Protein AF-A0A0U4NA42-F1 (afdb_monomer)

Radius of gyration: 15.76 Å; Cα contacts (8 Å, |Δi|>4): 71; chains: 1; bounding box: 56×22×30 Å

pLDDT: mean 81.32, std 11.61, range [43.72, 95.12]

Sequence (98 aa):
MTEITTMSMFINMQERQKLSRRIQNVVESLLAALNIDPCGRQLIMACGTGEERTNREALIAWMRKSICCEQRLDSFSTEQIAHELRHHLERCIGSWCD

Mean predicted aligned error: 7.65 Å

Secondary structure (DSSP, 8-state):
--HHHHHHHHHHHHHHHHHHHHHHHHHHHHHHHTT--TT--TTHHHHS-S--SSHHHHHHHHHHHH--SHHHHHHS-HHHHHHHHHHHHHHHH-----

Structure (mmCIF, N/CA/C/O backbone):
data_AF-A0A0U4NA42-F1
#
_entry.id   AF-A0A0U4NA42-F1
#
loop_
_atom_site.group_PDB
_atom_site.id
_atom_site.type_symbol
_atom_site.label_atom_id
_atom_site.label_alt_id
_atom_site.label_comp_id
_atom_site.label_asym_id
_atom_site.label_entity_id
_atom_site.label_seq_id
_atom_site.pdbx_PDB_ins_code
_atom_site.Cartn_x
_atom_site.Cartn_y
_atom_site.Cartn_z
_atom_site.occupancy
_atom_site.B_iso_or_equiv
_atom_site.auth_seq_id
_atom_site.auth_comp_id
_atom_site.auth_asym_id
_atom_site.auth_atom_id
_atom_site.pdbx_PDB_model_num
ATOM 1 N N . MET A 1 1 ? 36.354 1.909 -16.922 1.00 52.19 1 MET A N 1
ATOM 2 C CA . MET A 1 1 ? 35.507 0.862 -16.294 1.00 52.19 1 MET A CA 1
ATOM 3 C C . MET A 1 1 ? 34.708 1.367 -15.083 1.00 52.19 1 MET A C 1
ATOM 5 O O . MET A 1 1 ? 33.889 0.627 -14.567 1.00 52.19 1 MET A O 1
ATOM 9 N N . THR A 1 2 ? 34.899 2.617 -14.645 1.00 58.56 2 THR A N 1
ATOM 10 C CA . THR A 1 2 ? 34.124 3.286 -13.583 1.00 58.56 2 THR A CA 1
ATOM 11 C C . THR A 1 2 ? 32.823 3.912 -14.097 1.00 58.56 2 THR A C 1
ATOM 13 O O . THR A 1 2 ? 31.812 3.838 -13.415 1.00 58.56 2 THR A O 1
ATOM 16 N N . GLU A 1 3 ? 32.804 4.448 -15.322 1.00 59.09 3 GLU A N 1
ATOM 17 C CA . GLU A 1 3 ? 31.630 5.139 -15.892 1.00 59.09 3 GLU A CA 1
ATOM 18 C C . GLU A 1 3 ? 30.398 4.230 -16.065 1.00 59.09 3 GLU A C 1
ATOM 20 O O . GLU A 1 3 ? 29.281 4.643 -15.762 1.00 59.09 3 GLU A O 1
ATOM 25 N N . ILE A 1 4 ? 30.593 2.965 -16.458 1.00 61.78 4 ILE A N 1
ATOM 26 C CA . ILE A 1 4 ? 29.504 1.980 -16.624 1.00 61.78 4 ILE A CA 1
ATOM 27 C C . ILE A 1 4 ? 28.859 1.642 -15.265 1.00 61.78 4 ILE A C 1
ATOM 29 O O . ILE A 1 4 ? 27.636 1.511 -15.151 1.00 61.78 4 ILE A O 1
ATOM 33 N N . THR A 1 5 ? 29.663 1.555 -14.204 1.00 64.19 5 THR A N 1
ATOM 34 C CA . THR A 1 5 ? 29.189 1.281 -12.840 1.00 64.19 5 THR A CA 1
ATOM 35 C C . THR A 1 5 ? 28.421 2.473 -12.269 1.00 64.19 5 THR A C 1
ATOM 37 O O . THR A 1 5 ? 27.365 2.302 -11.667 1.00 64.19 5 THR A O 1
ATOM 40 N N . THR A 1 6 ? 28.890 3.699 -12.510 1.00 66.50 6 THR A N 1
ATOM 41 C CA . THR A 1 6 ? 28.197 4.903 -12.033 1.00 66.50 6 THR A CA 1
ATOM 42 C C . THR A 1 6 ? 26.864 5.115 -12.756 1.00 66.50 6 THR A C 1
ATOM 44 O O . THR A 1 6 ? 25.864 5.433 -12.111 1.00 66.50 6 THR A O 1
ATOM 47 N N . MET A 1 7 ? 26.804 4.879 -14.074 1.00 66.19 7 MET A N 1
ATOM 48 C CA . MET A 1 7 ? 25.547 4.977 -14.830 1.00 66.19 7 MET A CA 1
ATOM 49 C C . MET A 1 7 ? 24.530 3.912 -14.409 1.00 66.19 7 MET A C 1
ATOM 51 O O . MET A 1 7 ? 23.355 4.230 -14.231 1.00 66.19 7 MET A O 1
ATOM 55 N N . SER A 1 8 ? 24.965 2.669 -14.182 1.00 70.00 8 SER A N 1
ATOM 56 C CA . SER A 1 8 ? 24.070 1.604 -13.705 1.00 70.00 8 SER A CA 1
ATOM 57 C C . SER A 1 8 ? 23.536 1.869 -12.292 1.00 70.00 8 SER A C 1
ATOM 59 O O . SER A 1 8 ? 22.354 1.631 -12.042 1.00 70.00 8 SER A O 1
ATOM 61 N N . MET A 1 9 ? 24.338 2.444 -11.387 1.00 71.06 9 MET A N 1
ATOM 62 C CA . MET A 1 9 ? 23.855 2.891 -10.071 1.00 71.06 9 MET A CA 1
ATOM 63 C C . MET A 1 9 ? 22.816 4.013 -10.179 1.00 71.06 9 MET A C 1
ATOM 65 O O . MET A 1 9 ? 21.795 3.974 -9.490 1.00 71.06 9 MET A O 1
ATOM 69 N N . PHE A 1 10 ? 23.047 4.995 -11.054 1.00 70.25 10 PHE A N 1
ATOM 70 C CA . PHE A 1 10 ? 22.137 6.127 -11.234 1.00 70.25 10 PHE A CA 1
ATOM 71 C C . PHE A 1 10 ? 20.782 5.697 -11.813 1.00 70.25 10 PHE A C 1
ATOM 73 O O . PHE A 1 10 ? 19.737 6.115 -11.311 1.00 70.25 10 PHE A O 1
ATOM 80 N N . ILE A 1 11 ? 20.788 4.807 -12.810 1.00 73.25 11 ILE A N 1
ATOM 81 C CA . ILE A 1 11 ? 19.567 4.229 -13.392 1.00 73.25 11 ILE A CA 1
ATOM 82 C C . ILE A 1 11 ? 18.779 3.465 -12.320 1.00 73.25 11 ILE A C 1
ATOM 84 O O . ILE A 1 11 ? 17.594 3.725 -12.124 1.00 73.25 11 ILE A O 1
ATOM 88 N N . ASN A 1 12 ? 19.450 2.610 -11.543 1.00 75.19 12 ASN A N 1
ATOM 89 C CA . ASN A 1 12 ? 18.810 1.821 -10.486 1.00 75.19 12 ASN A CA 1
ATOM 90 C C . ASN A 1 12 ? 18.207 2.721 -9.386 1.00 75.19 12 ASN A C 1
ATOM 92 O O . ASN A 1 12 ? 17.121 2.462 -8.867 1.00 75.19 12 ASN A O 1
ATOM 96 N N . MET A 1 13 ? 18.873 3.832 -9.057 1.00 76.75 13 MET A N 1
ATOM 97 C CA . MET A 1 13 ? 18.346 4.821 -8.115 1.00 76.75 13 MET A CA 1
ATOM 98 C C . MET A 1 13 ? 17.094 5.527 -8.655 1.00 76.75 13 MET A C 1
ATOM 100 O O . MET A 1 13 ? 16.126 5.700 -7.910 1.00 76.75 13 MET A O 1
ATOM 104 N N . GLN A 1 14 ? 17.080 5.907 -9.936 1.00 78.75 14 GLN A N 1
ATOM 105 C CA . GLN A 1 14 ? 15.907 6.522 -10.562 1.00 78.75 14 GLN A CA 1
ATOM 106 C C . GLN A 1 14 ? 14.710 5.566 -10.620 1.00 78.75 14 GLN A C 1
ATOM 108 O O . GLN A 1 14 ? 13.593 5.977 -10.301 1.00 78.75 14 GLN A O 1
ATOM 113 N N . GLU A 1 15 ? 14.927 4.301 -10.976 1.00 77.44 15 GLU A N 1
ATOM 114 C CA . GLU A 1 15 ? 13.869 3.282 -11.002 1.00 77.44 15 GLU A CA 1
ATOM 115 C C . GLU A 1 15 ? 13.271 3.058 -9.608 1.00 77.44 15 GLU A C 1
ATOM 117 O O . GLU A 1 15 ? 12.052 3.086 -9.437 1.00 77.44 15 GLU A O 1
ATOM 122 N N . ARG A 1 16 ? 14.110 2.975 -8.568 1.00 78.94 16 ARG A N 1
ATOM 123 C CA . ARG A 1 16 ? 13.639 2.878 -7.175 1.00 78.94 16 ARG A CA 1
ATOM 124 C C . ARG A 1 16 ? 12.794 4.078 -6.752 1.00 78.94 16 ARG A C 1
ATOM 126 O O . ARG A 1 16 ? 11.794 3.909 -6.053 1.00 78.94 16 ARG A O 1
ATOM 133 N N . GLN A 1 17 ? 13.171 5.289 -7.164 1.00 82.75 17 GLN A N 1
ATOM 134 C CA . GLN A 1 17 ? 12.393 6.491 -6.858 1.00 82.75 17 GLN A CA 1
ATOM 135 C C . GLN A 1 17 ? 11.036 6.497 -7.568 1.00 82.75 17 GLN A C 1
ATOM 137 O O . GLN A 1 17 ? 10.027 6.820 -6.935 1.00 82.75 17 GLN A O 1
ATOM 142 N N . LYS A 1 18 ? 10.990 6.127 -8.853 1.00 83.50 18 LYS A N 1
ATOM 143 C CA . LYS A 1 18 ? 9.736 6.020 -9.616 1.00 83.50 18 LYS A CA 1
ATOM 144 C C . LYS A 1 18 ? 8.796 4.996 -8.991 1.00 83.50 18 LYS A C 1
ATOM 146 O O . LYS A 1 18 ? 7.648 5.334 -8.695 1.00 83.50 18 LYS A O 1
ATOM 151 N N . LEU A 1 19 ? 9.312 3.806 -8.689 1.00 83.25 19 LEU A N 1
ATOM 152 C CA . LEU A 1 19 ? 8.555 2.755 -8.020 1.00 83.25 19 LEU A CA 1
ATOM 153 C C . LEU A 1 19 ? 8.020 3.228 -6.664 1.00 83.25 19 LEU A C 1
ATOM 155 O O . LEU A 1 19 ? 6.841 3.050 -6.373 1.00 83.25 19 LEU A O 1
ATOM 159 N N . SER A 1 20 ? 8.845 3.894 -5.850 1.00 86.06 20 SER A N 1
ATOM 160 C CA . SER A 1 20 ? 8.401 4.384 -4.541 1.00 86.06 20 SER A CA 1
ATOM 161 C C . SER A 1 20 ? 7.274 5.413 -4.648 1.00 86.06 20 SER A C 1
ATOM 163 O O . SER A 1 20 ? 6.345 5.365 -3.845 1.00 86.06 20 SER A O 1
ATOM 165 N N . ARG A 1 21 ? 7.324 6.326 -5.629 1.00 87.94 21 ARG A N 1
ATOM 166 C CA . ARG A 1 21 ? 6.240 7.297 -5.866 1.00 87.94 21 ARG A CA 1
ATOM 167 C C . ARG A 1 21 ? 4.957 6.607 -6.319 1.00 87.94 21 ARG A C 1
ATOM 169 O O . ARG A 1 21 ? 3.879 6.940 -5.843 1.00 87.94 21 ARG A O 1
ATOM 176 N N . ARG A 1 22 ? 5.067 5.623 -7.212 1.00 86.44 22 ARG A N 1
ATOM 177 C CA . ARG A 1 22 ? 3.910 4.856 -7.691 1.00 86.44 22 ARG A CA 1
ATOM 178 C C . ARG A 1 22 ? 3.256 4.057 -6.568 1.00 86.44 22 ARG A C 1
ATOM 180 O O . ARG A 1 22 ? 2.042 4.122 -6.426 1.00 86.44 22 ARG A O 1
ATOM 187 N N . ILE A 1 23 ? 4.050 3.393 -5.725 1.00 89.88 23 ILE A N 1
ATOM 188 C CA . ILE A 1 23 ? 3.544 2.700 -4.533 1.00 89.88 23 ILE A CA 1
ATOM 189 C C . ILE A 1 23 ? 2.787 3.673 -3.628 1.00 89.88 23 ILE A C 1
ATOM 191 O O . ILE A 1 23 ? 1.683 3.353 -3.205 1.00 89.88 23 ILE A O 1
ATOM 195 N N . GLN A 1 24 ? 3.334 4.866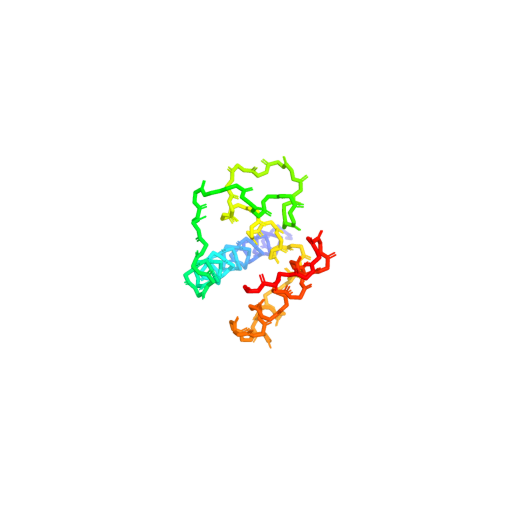 -3.369 1.00 91.44 24 GLN A N 1
ATOM 196 C CA . GLN A 1 24 ? 2.640 5.880 -2.570 1.00 91.44 24 GLN A CA 1
ATOM 197 C C . GLN A 1 24 ? 1.285 6.255 -3.182 1.00 91.44 24 GLN A C 1
ATOM 199 O O . GLN A 1 24 ? 0.283 6.206 -2.481 1.00 91.44 24 GLN A O 1
ATOM 204 N N . ASN A 1 25 ? 1.224 6.543 -4.484 1.00 90.75 25 ASN A N 1
ATOM 205 C CA . ASN A 1 25 ? -0.031 6.908 -5.153 1.00 90.75 25 ASN A CA 1
ATOM 206 C C . ASN A 1 25 ? -1.090 5.797 -5.081 1.00 90.75 25 ASN A C 1
ATOM 208 O O . ASN A 1 25 ? -2.273 6.073 -4.871 1.00 90.75 25 ASN A O 1
ATOM 212 N N . VAL A 1 26 ? -0.671 4.539 -5.244 1.00 89.56 26 VAL A N 1
ATOM 213 C CA . VAL A 1 26 ? -1.573 3.392 -5.106 1.00 89.56 26 VAL A CA 1
ATOM 214 C C . VAL A 1 26 ? -2.051 3.264 -3.662 1.00 89.56 26 VAL A C 1
ATOM 216 O O . VAL A 1 26 ? -3.246 3.105 -3.445 1.00 89.56 26 VAL A O 1
ATOM 219 N N . VAL A 1 27 ? -1.163 3.404 -2.675 1.00 92.81 27 VAL A N 1
ATOM 220 C CA . VAL A 1 27 ? -1.541 3.368 -1.254 1.00 92.81 27 VAL A CA 1
ATOM 221 C C . VAL A 1 27 ? -2.550 4.465 -0.914 1.00 92.81 27 VAL A C 1
ATOM 223 O O . VAL A 1 27 ? -3.548 4.165 -0.268 1.00 92.81 27 VAL A O 1
ATOM 226 N N . GLU A 1 28 ? -2.365 5.697 -1.396 1.00 92.88 28 GLU A N 1
ATOM 227 C CA . GLU A 1 28 ? -3.357 6.764 -1.193 1.00 92.88 28 GLU A CA 1
ATOM 228 C C . GLU A 1 28 ? -4.710 6.412 -1.809 1.00 92.88 28 GLU A C 1
ATOM 230 O O . GLU A 1 28 ? -5.751 6.618 -1.188 1.00 92.88 28 GLU A O 1
ATOM 235 N N . SER A 1 29 ? -4.692 5.836 -3.012 1.00 90.00 29 SER A N 1
ATOM 236 C CA . SER A 1 29 ? -5.910 5.408 -3.699 1.00 90.00 29 SER A CA 1
ATOM 237 C C . SER A 1 29 ? -6.627 4.298 -2.928 1.00 90.00 29 SER A C 1
ATOM 239 O O . SER A 1 29 ? -7.847 4.324 -2.825 1.00 90.00 29 SER A O 1
ATOM 241 N N . LEU A 1 30 ? -5.885 3.348 -2.348 1.00 89.19 30 LEU A N 1
ATOM 242 C CA . LEU A 1 30 ? -6.436 2.262 -1.532 1.00 89.19 30 LEU A CA 1
ATOM 243 C C . LEU A 1 30 ? -7.023 2.773 -0.217 1.00 89.19 30 LEU A C 1
ATOM 245 O O . LEU A 1 30 ? -8.125 2.374 0.150 1.00 89.19 30 LEU A O 1
ATOM 249 N N . LEU A 1 31 ? -6.310 3.664 0.475 1.00 90.94 31 LEU A N 1
ATOM 250 C CA . LEU A 1 31 ? -6.789 4.289 1.707 1.00 90.94 31 LEU A CA 1
ATOM 251 C C . LEU A 1 31 ? -8.102 5.039 1.461 1.00 90.94 31 LEU A C 1
ATOM 253 O O . LEU A 1 31 ? -9.051 4.869 2.221 1.00 90.94 31 LEU A O 1
ATOM 257 N N . ALA A 1 32 ? -8.181 5.800 0.366 1.00 89.19 32 ALA A N 1
ATOM 258 C CA . ALA A 1 32 ? -9.401 6.497 -0.026 1.00 89.19 32 ALA A CA 1
ATOM 259 C C . ALA A 1 32 ? -10.526 5.526 -0.428 1.00 89.19 32 ALA A C 1
ATOM 261 O O . ALA A 1 32 ? -11.647 5.654 0.057 1.00 89.19 32 ALA A O 1
ATOM 262 N N . ALA A 1 33 ? -10.233 4.535 -1.276 1.00 86.19 33 ALA A N 1
ATOM 263 C CA . ALA A 1 33 ? -11.229 3.593 -1.791 1.00 86.19 33 ALA A CA 1
ATOM 264 C C . ALA A 1 33 ? -11.829 2.690 -0.703 1.00 86.19 33 ALA A C 1
ATOM 266 O O . ALA A 1 33 ? -12.993 2.313 -0.794 1.00 86.19 33 ALA A O 1
ATOM 267 N N . LEU A 1 34 ? -11.041 2.340 0.316 1.00 84.25 34 LEU A N 1
ATOM 268 C CA . LEU A 1 34 ? -11.472 1.510 1.443 1.00 84.25 34 LEU A CA 1
ATOM 269 C C . LEU A 1 34 ? -11.888 2.336 2.670 1.00 84.25 34 LEU A C 1
ATOM 271 O O . LEU A 1 34 ? -12.188 1.759 3.712 1.00 84.25 34 LEU A O 1
ATOM 275 N N . ASN A 1 35 ? -11.895 3.670 2.561 1.00 88.81 35 ASN A N 1
ATOM 276 C CA . ASN A 1 35 ? -12.209 4.599 3.648 1.00 88.81 35 ASN A CA 1
ATOM 277 C C . ASN A 1 35 ? -11.403 4.331 4.939 1.00 88.81 35 ASN A C 1
ATOM 279 O O . ASN A 1 35 ? -11.931 4.319 6.052 1.00 88.81 35 ASN A O 1
ATOM 283 N N . ILE A 1 36 ? -10.104 4.077 4.785 1.00 88.62 36 ILE A N 1
ATOM 284 C CA . ILE A 1 36 ? -9.187 3.768 5.882 1.00 88.62 36 ILE A CA 1
ATOM 285 C C . ILE A 1 36 ? -8.459 5.045 6.290 1.00 88.62 36 ILE A C 1
ATOM 287 O O . ILE A 1 36 ? -7.809 5.687 5.466 1.00 88.62 36 ILE A O 1
ATOM 291 N N . ASP A 1 37 ? -8.499 5.376 7.582 1.00 92.62 37 ASP A N 1
ATOM 292 C CA . ASP A 1 37 ? -7.734 6.503 8.119 1.00 92.62 37 ASP A CA 1
ATOM 293 C C . ASP A 1 37 ? -6.218 6.285 7.902 1.00 92.62 37 ASP A C 1
ATOM 295 O O . ASP A 1 37 ? -5.662 5.325 8.451 1.00 92.62 37 ASP A O 1
ATOM 299 N N . PRO A 1 38 ? -5.513 7.153 7.146 1.00 92.62 38 PRO A N 1
ATOM 300 C CA . PRO A 1 38 ? -4.072 7.035 6.921 1.00 92.62 38 PRO A CA 1
ATOM 301 C C . PRO A 1 38 ? -3.250 7.074 8.212 1.00 92.62 38 PRO A C 1
ATOM 303 O O . PRO A 1 38 ? -2.201 6.431 8.271 1.00 92.62 38 PRO A O 1
ATOM 306 N N . CYS A 1 39 ? -3.702 7.830 9.217 1.00 94.81 39 CYS A N 1
ATOM 307 C CA . CYS A 1 39 ? -3.010 8.039 10.491 1.00 94.81 39 CYS A CA 1
ATOM 308 C C . CYS A 1 39 ? -3.380 6.990 11.548 1.00 94.81 39 CYS A C 1
ATOM 310 O O . CYS A 1 39 ? -2.738 6.926 12.601 1.00 94.81 39 CYS A O 1
ATOM 312 N N . GLY A 1 40 ? -4.388 6.165 11.262 1.00 92.19 40 GLY A N 1
ATOM 313 C CA . GLY A 1 40 ? -4.807 5.061 12.112 1.00 92.19 40 GLY A CA 1
ATOM 314 C C . GLY A 1 40 ? -3.744 3.964 12.229 1.00 92.19 40 GLY A C 1
ATOM 315 O O . GLY A 1 40 ? -2.670 4.027 11.625 1.00 92.19 40 GLY A O 1
ATOM 316 N N . ARG A 1 41 ? -4.048 2.937 13.027 1.00 92.62 41 ARG A N 1
ATOM 317 C CA . ARG A 1 41 ? -3.118 1.838 13.364 1.00 92.62 41 ARG A CA 1
ATOM 318 C C . ARG A 1 41 ? -3.687 0.434 13.159 1.00 92.62 41 ARG A C 1
ATOM 320 O O . ARG A 1 41 ? -2.993 -0.551 13.392 1.00 92.62 41 ARG A O 1
ATOM 327 N N . GLN A 1 42 ? -4.938 0.331 12.725 1.00 87.44 42 GLN A N 1
ATOM 328 C CA . GLN A 1 42 ? -5.675 -0.924 12.587 1.00 87.44 42 GLN A CA 1
ATOM 329 C C . GLN A 1 42 ? -5.066 -1.893 11.566 1.00 87.44 42 GLN A C 1
ATOM 331 O O . GLN A 1 42 ? -5.201 -3.102 11.723 1.00 87.44 42 GLN A O 1
ATOM 336 N N . LEU A 1 43 ? -4.367 -1.390 10.546 1.00 89.00 43 LEU A N 1
ATOM 337 C CA . LEU A 1 43 ? -3.750 -2.224 9.515 1.00 89.00 43 LEU A CA 1
ATOM 338 C C . LEU A 1 43 ? -2.346 -2.700 9.876 1.00 89.00 43 LEU A C 1
ATOM 340 O O . LEU A 1 43 ? -1.826 -3.576 9.191 1.00 89.00 43 LEU A O 1
ATOM 344 N N . ILE A 1 44 ? -1.715 -2.157 10.921 1.00 91.06 44 ILE A N 1
ATOM 345 C CA . ILE A 1 44 ? -0.320 -2.487 11.249 1.00 91.06 44 ILE A CA 1
ATOM 346 C C . ILE A 1 44 ? -0.179 -3.980 11.556 1.00 91.06 44 ILE A C 1
ATOM 348 O O . ILE A 1 44 ? 0.746 -4.613 11.064 1.00 91.06 44 ILE A O 1
ATOM 352 N N . MET A 1 45 ? -1.132 -4.570 12.283 1.00 86.19 45 MET A N 1
ATOM 353 C CA . MET A 1 45 ? -1.073 -6.000 12.614 1.00 86.19 45 MET A CA 1
ATOM 354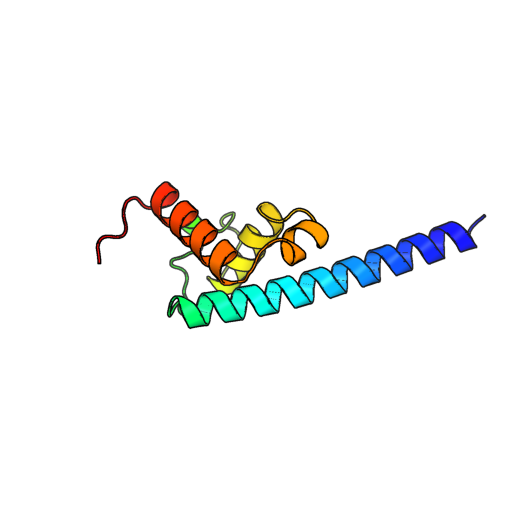 C C . MET A 1 45 ? -1.299 -6.925 11.412 1.00 86.19 45 MET A C 1
ATOM 356 O O . MET A 1 45 ? -0.827 -8.057 11.426 1.00 86.19 45 MET A O 1
ATOM 360 N N . ALA A 1 46 ? -2.025 -6.473 10.387 1.00 86.25 46 ALA A N 1
ATOM 361 C CA . ALA A 1 46 ? -2.370 -7.307 9.236 1.00 86.25 46 ALA A CA 1
ATOM 362 C C . ALA A 1 46 ? -1.412 -7.112 8.054 1.00 86.25 46 ALA A C 1
ATOM 364 O O . ALA A 1 46 ? -1.055 -8.073 7.377 1.00 86.25 46 ALA A O 1
ATOM 365 N N . CYS A 1 47 ? -0.991 -5.875 7.802 1.00 87.00 47 CYS A N 1
ATOM 366 C CA . CYS A 1 47 ? -0.189 -5.491 6.641 1.00 87.00 47 CYS A CA 1
ATOM 367 C C . CYS A 1 47 ? 1.270 -5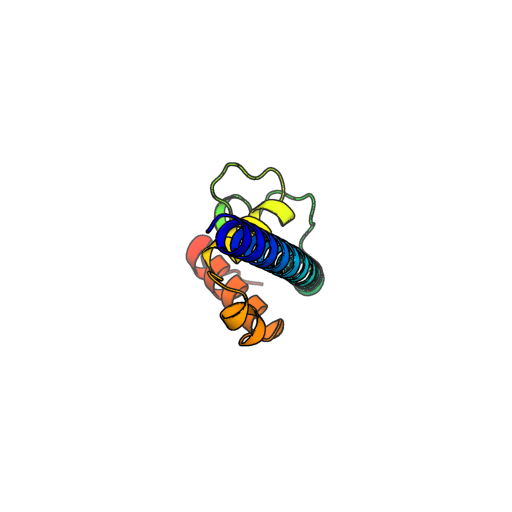.173 6.998 1.00 87.00 47 CYS A C 1
ATOM 369 O O . CYS A 1 47 ? 2.142 -5.273 6.138 1.00 87.00 47 CYS A O 1
ATOM 371 N N . GLY A 1 48 ? 1.536 -4.776 8.242 1.00 84.12 48 GLY A N 1
ATOM 372 C CA . GLY A 1 48 ? 2.857 -4.344 8.681 1.00 84.12 48 GLY A CA 1
ATOM 373 C C . GLY A 1 48 ? 3.784 -5.484 9.096 1.00 84.12 48 GLY A C 1
ATOM 374 O O . GLY A 1 48 ? 3.407 -6.656 9.175 1.00 84.12 48 GLY A O 1
ATOM 375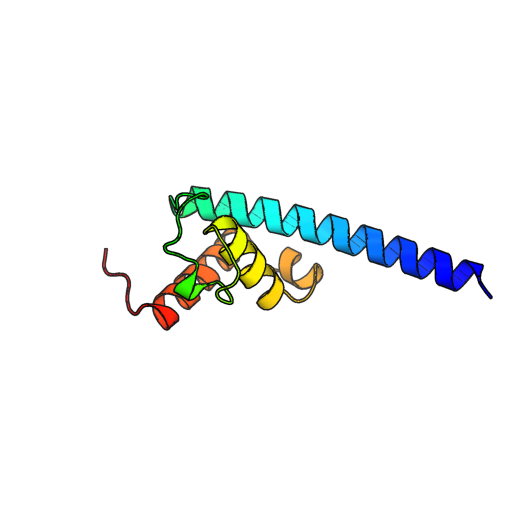 N N . THR A 1 49 ? 5.027 -5.116 9.383 1.00 84.50 49 THR A N 1
ATOM 376 C CA . THR A 1 49 ? 6.022 -5.944 10.073 1.00 84.50 49 THR A CA 1
ATOM 377 C C . THR A 1 49 ? 6.037 -5.698 11.583 1.00 84.50 49 THR A C 1
ATOM 379 O O . THR A 1 49 ? 6.710 -6.428 12.309 1.00 84.50 49 THR A O 1
ATOM 382 N N . GLY A 1 50 ? 5.289 -4.695 12.058 1.00 82.50 50 GLY A N 1
ATOM 383 C CA . GLY A 1 50 ? 5.226 -4.280 13.461 1.00 82.50 50 GLY A CA 1
ATOM 384 C C . GLY A 1 50 ? 6.146 -3.103 13.795 1.00 82.50 50 GLY A C 1
ATOM 385 O O . GLY A 1 50 ? 6.137 -2.629 14.929 1.00 82.50 50 GLY A O 1
ATOM 386 N N . GLU A 1 51 ? 6.914 -2.611 12.821 1.00 89.88 51 GLU A N 1
ATOM 387 C CA . GLU A 1 51 ? 7.767 -1.423 12.967 1.00 89.88 51 GLU A CA 1
ATOM 388 C C . GLU A 1 51 ? 7.066 -0.133 12.509 1.00 89.88 51 GLU A C 1
ATOM 390 O O . GLU A 1 51 ? 7.511 0.976 12.815 1.00 89.88 51 GLU A O 1
ATOM 395 N N . GLU A 1 52 ? 5.961 -0.268 11.779 1.00 94.12 52 GLU A N 1
ATOM 396 C CA . GLU A 1 52 ? 5.197 0.841 11.230 1.00 94.12 52 GLU A CA 1
ATOM 397 C C . GLU A 1 52 ? 4.384 1.562 12.307 1.00 94.12 52 GLU A C 1
ATOM 399 O O . GLU A 1 52 ? 3.887 0.974 13.266 1.00 94.12 52 GLU A O 1
ATOM 404 N N . ARG A 1 53 ? 4.222 2.875 12.140 1.00 93.88 53 ARG A N 1
ATOM 405 C CA . ARG A 1 53 ? 3.513 3.755 13.079 1.00 93.88 53 ARG A CA 1
ATOM 406 C C . ARG A 1 53 ? 2.095 4.080 12.636 1.00 93.88 53 ARG A C 1
ATOM 408 O O . ARG A 1 53 ? 1.296 4.535 13.459 1.00 93.88 53 ARG A O 1
ATOM 415 N N . THR A 1 54 ? 1.810 3.892 11.349 1.00 95.12 54 THR A N 1
ATOM 416 C CA . THR A 1 54 ? 0.547 4.264 10.704 1.00 95.12 54 THR A CA 1
ATOM 417 C C . THR A 1 54 ? 0.100 3.216 9.687 1.00 95.12 54 THR A C 1
ATOM 419 O O . THR A 1 54 ? 0.911 2.461 9.150 1.00 95.12 54 THR A O 1
ATOM 422 N N . ASN A 1 55 ? -1.193 3.205 9.366 1.00 92.81 55 ASN A N 1
ATOM 423 C CA . ASN A 1 55 ? -1.760 2.365 8.309 1.00 92.81 55 ASN A CA 1
ATOM 424 C C . ASN A 1 55 ? -1.114 2.625 6.953 1.00 92.81 55 ASN A C 1
ATOM 426 O O . ASN A 1 55 ? -0.884 1.689 6.191 1.00 92.81 55 ASN A O 1
ATOM 430 N N . ARG A 1 56 ? -0.803 3.891 6.658 1.00 94.94 56 ARG A N 1
ATOM 431 C CA . ARG A 1 56 ? -0.085 4.270 5.440 1.00 94.94 56 ARG A CA 1
ATOM 432 C C . ARG A 1 56 ? 1.263 3.561 5.356 1.00 94.94 56 ARG A C 1
ATOM 434 O O . ARG A 1 56 ? 1.575 2.966 4.330 1.00 94.94 56 ARG A O 1
ATOM 441 N N . GLU A 1 57 ? 2.053 3.612 6.426 1.00 94.56 57 GLU A N 1
ATOM 442 C CA . GLU A 1 57 ? 3.349 2.930 6.481 1.00 94.56 57 GLU A CA 1
ATOM 443 C C . GLU A 1 57 ? 3.186 1.413 6.341 1.00 94.56 57 GLU A C 1
ATOM 445 O O . GLU A 1 57 ? 3.886 0.808 5.529 1.00 94.56 57 GLU A O 1
ATOM 450 N N . ALA A 1 58 ? 2.210 0.821 7.038 1.00 93.88 58 ALA A N 1
ATOM 451 C CA . ALA A 1 58 ? 1.918 -0.610 6.953 1.00 93.88 58 ALA A CA 1
ATOM 452 C C . ALA A 1 58 ? 1.528 -1.044 5.530 1.00 93.88 58 ALA A C 1
ATOM 454 O O . ALA A 1 58 ? 2.013 -2.056 5.030 1.00 93.88 58 ALA A O 1
ATOM 455 N N . LEU A 1 59 ? 0.703 -0.259 4.831 1.00 92.75 59 LEU A N 1
ATOM 456 C CA . LEU A 1 59 ? 0.336 -0.536 3.442 1.00 92.75 59 LEU A CA 1
ATOM 457 C C . LEU A 1 59 ? 1.508 -0.356 2.478 1.00 92.75 59 LEU A C 1
ATOM 459 O O . LEU A 1 59 ? 1.641 -1.139 1.541 1.00 92.75 59 LEU A O 1
ATOM 463 N N . ILE A 1 60 ? 2.381 0.630 2.698 1.00 92.75 60 ILE A N 1
ATOM 464 C CA . ILE A 1 60 ? 3.609 0.781 1.904 1.00 92.75 60 ILE A CA 1
ATOM 465 C C . ILE A 1 60 ? 4.517 -0.438 2.096 1.00 92.75 60 ILE A C 1
ATOM 467 O O . ILE A 1 60 ? 5.057 -0.953 1.114 1.00 92.75 60 ILE A O 1
ATOM 471 N N . ALA A 1 61 ? 4.694 -0.901 3.335 1.00 90.62 61 ALA A N 1
ATOM 472 C CA . ALA A 1 61 ? 5.499 -2.076 3.646 1.00 90.62 61 ALA A CA 1
ATOM 473 C C . ALA A 1 61 ? 4.918 -3.342 3.001 1.00 90.62 61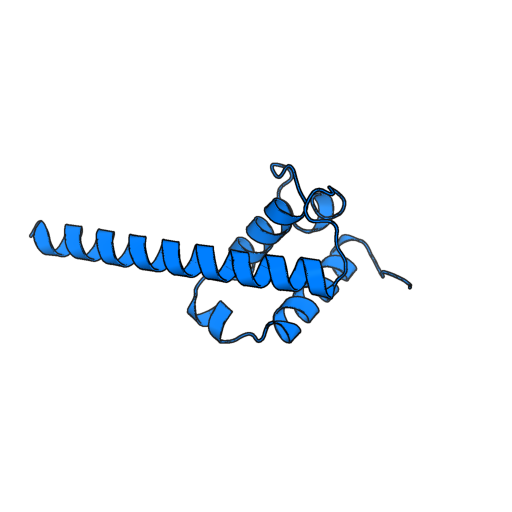 ALA A C 1
ATOM 475 O O . ALA A 1 61 ? 5.639 -4.063 2.304 1.00 90.62 61 ALA A O 1
ATOM 476 N N . TRP A 1 62 ? 3.605 -3.553 3.133 1.00 91.06 62 TRP A N 1
ATOM 477 C CA . TRP A 1 62 ? 2.893 -4.642 2.469 1.00 91.06 62 TRP A CA 1
ATOM 478 C C . TRP A 1 62 ? 3.052 -4.586 0.949 1.00 91.06 62 TRP A C 1
ATOM 480 O O . TRP A 1 62 ? 3.484 -5.564 0.346 1.00 91.06 62 TRP A O 1
ATOM 490 N N . MET A 1 63 ? 2.805 -3.430 0.327 1.00 88.88 63 MET A N 1
ATOM 491 C CA . MET A 1 63 ? 2.948 -3.246 -1.121 1.00 88.88 63 MET A CA 1
ATOM 492 C C . MET A 1 63 ? 4.363 -3.561 -1.600 1.00 88.88 63 MET A C 1
ATOM 494 O O . MET A 1 63 ? 4.531 -4.250 -2.600 1.00 88.88 63 MET A O 1
ATOM 498 N N . ARG A 1 64 ? 5.392 -3.106 -0.878 1.00 87.56 64 ARG A N 1
ATOM 499 C CA . ARG A 1 64 ? 6.795 -3.408 -1.206 1.00 87.56 64 ARG A CA 1
ATOM 500 C C . ARG A 1 64 ? 7.125 -4.897 -1.087 1.00 87.56 64 ARG A C 1
ATOM 502 O O . ARG A 1 64 ? 7.983 -5.380 -1.818 1.00 87.56 64 ARG A O 1
ATOM 509 N N . LYS A 1 65 ? 6.466 -5.618 -0.176 1.00 84.75 65 LYS A N 1
ATOM 510 C CA . LYS A 1 65 ? 6.638 -7.066 0.001 1.00 84.75 65 LYS A CA 1
ATOM 511 C C . LYS A 1 65 ? 5.892 -7.863 -1.072 1.00 84.75 65 LYS A C 1
ATOM 513 O O . LYS A 1 65 ? 6.445 -8.812 -1.620 1.00 84.75 65 LYS A O 1
ATOM 518 N N . SER A 1 66 ? 4.658 -7.471 -1.375 1.00 80.56 66 SER A N 1
ATOM 519 C CA . SER A 1 66 ? 3.787 -8.136 -2.351 1.00 80.56 66 SER A CA 1
ATOM 520 C C . SER A 1 66 ? 4.226 -7.863 -3.793 1.00 80.56 66 SER A C 1
ATOM 522 O O . SER A 1 66 ? 4.157 -8.739 -4.658 1.00 80.56 66 SER A O 1
ATOM 524 N N . ILE A 1 67 ? 4.737 -6.661 -4.055 1.00 76.69 67 ILE A N 1
ATOM 525 C CA . ILE A 1 67 ? 5.143 -6.201 -5.380 1.00 76.69 67 ILE A CA 1
ATOM 526 C C . ILE A 1 67 ? 6.657 -6.021 -5.390 1.00 76.69 67 ILE A C 1
ATOM 528 O O . ILE A 1 67 ? 7.198 -4.986 -5.010 1.00 76.69 67 ILE A O 1
ATOM 532 N N . CYS A 1 68 ? 7.350 -7.062 -5.847 1.00 67.75 68 CYS A N 1
ATOM 533 C CA . CYS A 1 68 ? 8.810 -7.090 -5.890 1.00 67.75 68 CYS A CA 1
ATOM 534 C C . CYS A 1 68 ? 9.430 -6.203 -6.986 1.00 67.75 68 CYS A C 1
ATOM 536 O O . CYS A 1 68 ? 10.630 -5.940 -6.935 1.00 67.75 68 CYS A O 1
ATOM 538 N N . CYS A 1 69 ? 8.655 -5.752 -7.982 1.00 65.25 69 CYS A N 1
ATOM 539 C CA . CYS A 1 69 ? 9.154 -4.929 -9.086 1.00 65.25 69 CYS A CA 1
ATOM 540 C C . CYS A 1 69 ? 8.057 -4.089 -9.764 1.00 65.25 69 CYS A C 1
ATOM 542 O O . CYS A 1 69 ? 6.869 -4.400 -9.688 1.00 65.25 69 CYS A O 1
ATOM 544 N N . GLU A 1 70 ? 8.472 -3.037 -10.476 1.00 64.38 70 GLU A N 1
ATOM 545 C CA . GLU A 1 70 ? 7.582 -2.100 -11.181 1.00 64.38 70 GLU A CA 1
ATOM 546 C C . GLU A 1 70 ? 6.728 -2.776 -12.262 1.00 64.38 70 GLU A C 1
ATOM 548 O O . GLU A 1 70 ? 5.544 -2.482 -12.374 1.00 64.38 70 GLU A O 1
ATOM 553 N N . GLN A 1 71 ? 7.279 -3.763 -12.974 1.00 65.44 71 GLN A N 1
ATOM 554 C CA . GLN A 1 71 ? 6.541 -4.533 -13.983 1.00 65.44 71 GLN A CA 1
ATOM 555 C C . GLN A 1 71 ? 5.316 -5.242 -13.400 1.00 65.44 71 GLN A C 1
ATOM 557 O O . GLN A 1 71 ? 4.277 -5.325 -14.053 1.00 65.44 71 GLN A O 1
ATOM 562 N N . ARG A 1 72 ? 5.413 -5.736 -12.159 1.00 68.62 72 ARG A N 1
ATOM 563 C CA . ARG A 1 72 ? 4.254 -6.305 -11.470 1.00 68.62 72 ARG A CA 1
ATOM 564 C C . ARG A 1 72 ? 3.242 -5.224 -11.125 1.00 68.62 72 ARG A C 1
ATOM 566 O O . ARG A 1 72 ? 2.065 -5.455 -11.346 1.00 68.62 72 ARG A O 1
ATOM 573 N N . LEU A 1 73 ? 3.682 -4.056 -10.654 1.00 73.31 73 LEU A N 1
ATOM 574 C CA . LEU A 1 73 ? 2.776 -2.945 -10.348 1.00 73.31 73 LEU A CA 1
ATOM 575 C C . LEU A 1 73 ? 1.987 -2.493 -11.584 1.00 73.31 73 LEU A C 1
ATOM 577 O O . LEU A 1 73 ? 0.784 -2.31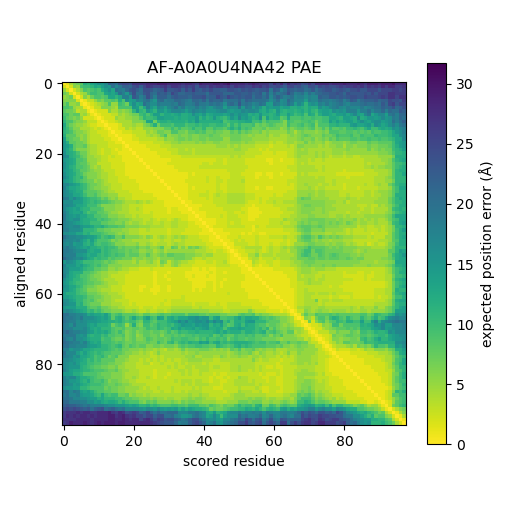0 -11.488 1.00 73.31 73 LEU A O 1
ATOM 581 N N . ASP A 1 74 ? 2.647 -2.375 -12.739 1.00 74.62 74 ASP A N 1
ATOM 582 C CA . ASP A 1 74 ? 2.004 -1.996 -14.007 1.00 74.62 74 ASP A CA 1
ATOM 583 C C . ASP A 1 74 ? 1.064 -3.072 -14.562 1.00 74.62 74 ASP A C 1
ATOM 585 O O . ASP A 1 74 ? 0.158 -2.769 -15.334 1.00 74.62 74 ASP A O 1
ATOM 589 N N . SER A 1 75 ? 1.264 -4.329 -14.163 1.00 76.44 75 SER A N 1
ATOM 590 C CA . SER A 1 75 ? 0.393 -5.438 -14.560 1.00 76.44 75 SER A CA 1
ATOM 591 C C . SER A 1 75 ? -0.911 -5.486 -13.760 1.00 76.44 75 SER A C 1
ATOM 593 O O . SER A 1 75 ? -1.837 -6.185 -14.170 1.00 76.44 75 SER A O 1
ATOM 595 N N . PHE A 1 76 ? -0.994 -4.772 -12.631 1.00 76.88 76 PHE A N 1
ATOM 596 C CA . PHE A 1 76 ? -2.183 -4.741 -11.788 1.00 76.88 76 PHE A CA 1
ATOM 597 C C . PHE A 1 76 ? -2.876 -3.380 -11.856 1.00 76.88 76 PHE A C 1
ATOM 599 O O . PHE A 1 76 ? -2.299 -2.334 -11.568 1.00 76.88 76 PHE A O 1
ATOM 606 N N . SER A 1 77 ? -4.167 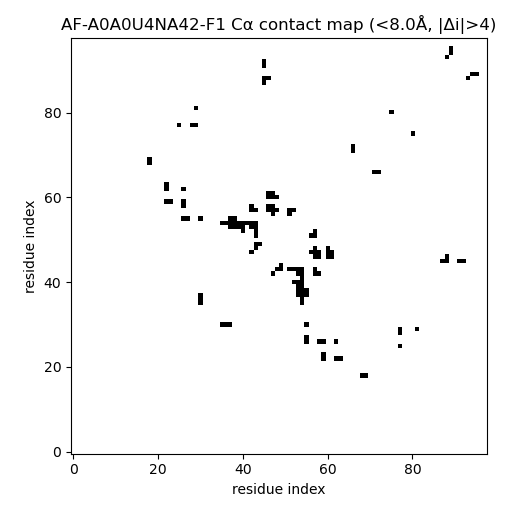-3.402 -12.166 1.00 82.38 77 SER A N 1
ATOM 607 C CA . SER A 1 77 ? -5.047 -2.261 -11.923 1.00 82.38 77 SER A CA 1
ATOM 608 C C . SER A 1 77 ? -5.205 -2.007 -10.420 1.00 82.38 77 SER A C 1
ATOM 610 O O . SER A 1 77 ? -5.107 -2.925 -9.601 1.00 82.38 77 SER A O 1
ATOM 612 N N . THR A 1 78 ? -5.520 -0.767 -10.040 1.00 79.06 78 THR A N 1
ATOM 613 C CA . THR A 1 78 ? -5.807 -0.404 -8.641 1.00 79.06 78 THR A CA 1
ATOM 614 C C . THR A 1 78 ? -6.897 -1.289 -8.027 1.00 79.06 78 THR A C 1
ATOM 616 O O . THR A 1 78 ? -6.813 -1.644 -6.855 1.00 79.06 78 THR A O 1
ATOM 619 N N . GLU A 1 79 ? -7.890 -1.698 -8.819 1.00 83.06 79 GLU A N 1
ATOM 620 C CA . GLU A 1 79 ? -8.972 -2.594 -8.396 1.00 83.06 79 GLU A CA 1
ATOM 621 C C . GLU A 1 79 ? -8.469 -3.999 -8.052 1.00 83.06 79 GLU A C 1
ATOM 623 O O . GLU A 1 79 ? -8.865 -4.557 -7.028 1.00 83.06 79 GLU A O 1
ATOM 628 N N . GLN A 1 80 ? -7.558 -4.550 -8.859 1.00 85.00 80 GLN A N 1
ATOM 629 C CA . GLN A 1 80 ? -6.923 -5.839 -8.575 1.00 85.00 80 GLN A CA 1
ATOM 630 C C . GLN A 1 80 ? -6.067 -5.764 -7.310 1.00 85.00 80 GLN A C 1
ATOM 632 O O . GLN A 1 80 ? -6.130 -6.662 -6.478 1.00 85.00 80 GLN A O 1
ATOM 637 N N . ILE A 1 81 ? -5.328 -4.670 -7.109 1.00 84.94 81 ILE A N 1
ATOM 638 C CA . ILE A 1 81 ? -4.539 -4.470 -5.885 1.00 84.94 81 ILE A CA 1
ATOM 639 C C . ILE A 1 81 ? -5.461 -4.344 -4.665 1.00 84.94 81 ILE A C 1
ATOM 641 O O . ILE A 1 81 ? -5.172 -4.908 -3.612 1.00 84.94 81 ILE A O 1
ATOM 645 N N . ALA A 1 82 ? -6.595 -3.652 -4.798 1.00 85.38 82 ALA A N 1
ATOM 646 C CA . ALA A 1 82 ? -7.596 -3.563 -3.738 1.00 85.38 82 ALA A CA 1
ATOM 647 C C . ALA A 1 82 ? -8.234 -4.924 -3.431 1.00 85.38 82 ALA A C 1
ATOM 649 O O . ALA A 1 82 ? -8.513 -5.229 -2.273 1.00 85.38 82 ALA A O 1
ATOM 650 N N . HIS A 1 83 ? -8.473 -5.746 -4.455 1.00 85.81 83 HIS A N 1
ATOM 651 C CA . HIS A 1 83 ? -8.951 -7.115 -4.288 1.00 85.81 83 HIS A CA 1
ATOM 652 C C . HIS A 1 83 ? -7.931 -7.980 -3.536 1.00 85.81 83 HIS A C 1
ATOM 654 O O . HIS A 1 83 ? -8.291 -8.602 -2.541 1.00 85.81 83 HIS A O 1
ATOM 660 N N . GLU A 1 84 ? -6.658 -7.942 -3.933 1.00 86.62 84 GLU A N 1
ATOM 661 C CA . GLU A 1 84 ? -5.572 -8.645 -3.237 1.00 86.62 84 GLU A CA 1
ATOM 662 C C . GLU A 1 84 ? -5.411 -8.175 -1.788 1.00 86.62 84 GLU A C 1
ATOM 664 O O . GLU A 1 84 ? -5.252 -8.995 -0.885 1.00 86.62 84 GLU A O 1
ATOM 669 N N . LEU A 1 85 ? -5.502 -6.864 -1.538 1.00 85.94 85 LEU A N 1
ATOM 670 C CA . LEU A 1 85 ? -5.460 -6.323 -0.183 1.00 85.94 85 LEU A CA 1
ATOM 671 C C . LEU A 1 85 ? -6.638 -6.834 0.654 1.00 85.94 85 LEU A C 1
ATOM 673 O O . LEU A 1 85 ? -6.423 -7.267 1.781 1.00 85.94 85 LEU A O 1
ATOM 677 N N . ARG A 1 86 ? -7.866 -6.826 0.122 1.00 85.94 86 ARG A N 1
ATOM 678 C CA . ARG A 1 86 ? -9.041 -7.367 0.826 1.00 85.94 86 ARG A CA 1
ATOM 679 C C . ARG A 1 86 ? -8.873 -8.845 1.152 1.00 85.94 86 ARG A C 1
ATOM 681 O O . ARG A 1 86 ? -9.013 -9.218 2.309 1.00 85.94 86 ARG A O 1
ATOM 688 N N . HIS A 1 87 ? -8.474 -9.651 0.174 1.00 85.81 87 HIS A N 1
ATOM 689 C CA . HIS A 1 87 ? -8.222 -11.074 0.381 1.00 85.81 87 HIS A CA 1
ATOM 690 C C . HIS A 1 87 ? -7.102 -11.316 1.412 1.00 85.81 87 HIS A C 1
ATOM 692 O O . HI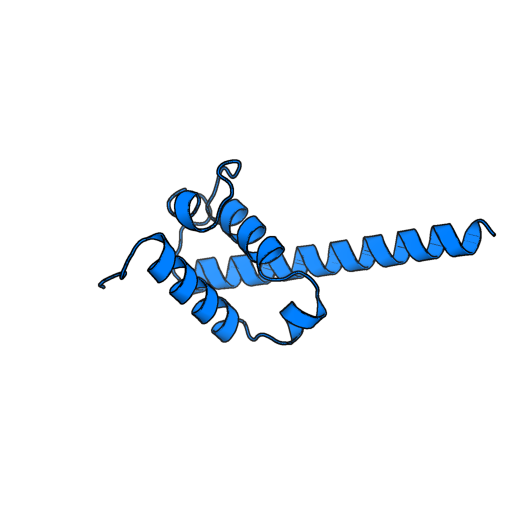S A 1 87 ? -7.198 -12.210 2.252 1.00 85.81 87 HIS A O 1
ATOM 698 N N . HIS A 1 88 ? -6.046 -10.495 1.412 1.00 86.62 88 HIS A N 1
ATOM 699 C CA . HIS A 1 88 ? -5.00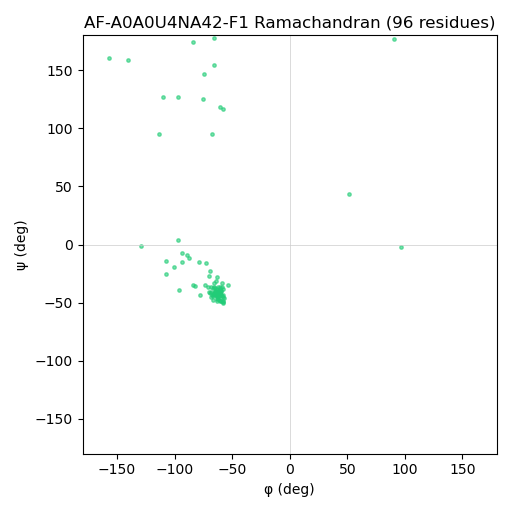1 -10.536 2.439 1.00 86.62 88 HIS A CA 1
ATOM 700 C C . HIS A 1 88 ? -5.553 -10.204 3.833 1.00 86.62 88 HIS A C 1
ATOM 702 O O . HIS A 1 88 ? -5.288 -10.935 4.787 1.00 86.62 88 HIS A O 1
ATOM 708 N N . LEU A 1 89 ? -6.353 -9.143 3.952 1.00 85.25 89 LEU A N 1
ATOM 709 C CA . LEU A 1 89 ? -6.984 -8.743 5.211 1.00 85.25 89 LEU A CA 1
ATOM 710 C C . LEU A 1 89 ? -7.934 -9.825 5.740 1.00 85.25 89 LEU A C 1
ATOM 712 O O . LEU A 1 89 ? -7.845 -10.166 6.916 1.00 85.25 89 LEU A O 1
ATOM 716 N N . GLU A 1 90 ? -8.757 -10.426 4.882 1.00 85.38 90 GLU A N 1
ATOM 717 C CA . GLU A 1 90 ? -9.647 -11.541 5.235 1.00 85.38 90 GLU A CA 1
ATOM 718 C C . GLU A 1 90 ? -8.871 -12.754 5.762 1.00 85.38 90 GLU A C 1
ATOM 720 O O . GLU A 1 90 ? -9.277 -13.400 6.727 1.00 85.38 90 GLU A O 1
ATOM 725 N N . ARG A 1 91 ? -7.715 -13.063 5.165 1.00 83.50 91 ARG A N 1
ATOM 726 C CA . ARG A 1 91 ? -6.857 -14.165 5.627 1.00 83.50 91 ARG A CA 1
ATOM 727 C C . ARG A 1 91 ? -6.176 -13.869 6.957 1.00 83.50 91 ARG A C 1
ATOM 729 O O . ARG A 1 91 ? -5.976 -14.787 7.747 1.00 83.50 91 ARG A O 1
ATOM 736 N N . CYS A 1 92 ? -5.769 -12.622 7.178 1.00 81.38 92 CYS A N 1
ATOM 737 C CA . CYS A 1 92 ? -5.033 -12.224 8.375 1.00 81.38 92 CYS A CA 1
ATOM 738 C C . CYS A 1 92 ? -5.942 -11.966 9.579 1.00 81.38 92 CYS A C 1
ATOM 740 O O . CYS A 1 92 ? -5.546 -12.254 10.705 1.00 81.38 92 CYS A O 1
ATOM 742 N N . ILE A 1 93 ? -7.131 -11.410 9.354 1.00 75.81 93 ILE A N 1
ATOM 743 C CA . ILE A 1 93 ? -8.035 -10.939 10.411 1.00 75.81 93 ILE A CA 1
ATOM 744 C C . ILE A 1 93 ? -9.255 -11.874 10.560 1.00 75.81 93 ILE A C 1
ATOM 746 O O . ILE A 1 93 ? -9.933 -11.840 11.584 1.00 75.81 93 ILE A O 1
ATOM 750 N N . GLY A 1 94 ? -9.506 -12.761 9.591 1.00 66.94 94 GLY A N 1
ATOM 751 C CA . GLY A 1 94 ? -10.768 -13.496 9.458 1.00 66.94 94 GLY A CA 1
ATOM 752 C C . GLY A 1 94 ? -11.764 -12.728 8.582 1.00 66.94 94 GLY A C 1
ATOM 753 O O . GLY A 1 94 ? -11.471 -11.620 8.134 1.00 66.94 94 GLY A O 1
ATOM 754 N N . SER A 1 95 ? -12.943 -13.304 8.311 1.00 56.84 95 SER A N 1
ATOM 755 C CA . SER A 1 95 ? -13.957 -12.632 7.487 1.00 56.84 95 SER A CA 1
ATOM 756 C C . SER A 1 95 ? -14.342 -11.287 8.108 1.00 56.84 95 SER A C 1
ATOM 758 O O . SER A 1 95 ? -14.901 -11.247 9.206 1.00 56.84 95 SER A O 1
ATOM 760 N N . TRP A 1 96 ? -14.073 -10.191 7.399 1.00 50.84 96 TRP A N 1
ATOM 761 C CA . TRP A 1 96 ? -14.754 -8.925 7.637 1.00 50.84 96 TRP A CA 1
ATOM 762 C C . TRP A 1 96 ? -16.212 -9.121 7.225 1.00 50.84 96 TRP A C 1
ATOM 764 O O . TRP A 1 96 ? -16.540 -9.076 6.045 1.00 50.84 96 TRP A O 1
ATOM 774 N N . CYS A 1 97 ? -17.070 -9.444 8.189 1.00 43.72 97 CYS A N 1
ATOM 775 C CA . CYS A 1 97 ? -18.504 -9.296 7.988 1.00 43.72 97 CYS A CA 1
ATOM 776 C C . CYS A 1 97 ? -18.826 -7.801 8.074 1.00 43.72 97 CYS A C 1
ATOM 778 O O . CYS A 1 97 ? -18.449 -7.169 9.065 1.00 43.72 97 CYS A O 1
ATOM 780 N N . ASP A 1 98 ? -19.474 -7.281 7.029 1.00 48.31 98 ASP A N 1
ATOM 781 C CA . ASP A 1 98 ? -20.105 -5.954 6.999 1.00 48.31 98 ASP A CA 1
ATOM 782 C C . ASP A 1 98 ? -21.067 -5.737 8.181 1.00 48.31 98 ASP A C 1
ATOM 784 O O . ASP A 1 98 ? -21.797 -6.694 8.547 1.00 48.31 98 ASP A O 1
#

Solvent-accessible surface area (backbone atoms only — not comparable to full-atom values): 5547 Å² total; per-residue (Å²): 127,62,67,66,54,55,51,54,51,51,50,54,51,52,52,51,50,52,45,52,52,52,51,50,55,51,45,54,50,46,31,61,75,68,71,45,62,54,78,38,57,84,41,22,84,64,39,28,91,72,81,50,84,20,22,49,49,3,45,49,52,30,47,54,68,77,40,84,45,62,71,55,52,75,71,45,53,74,67,54,51,48,48,52,50,49,56,50,44,33,71,65,77,40,81,80,75,131

Foldseek 3Di:
DVVVVVVVVVVVVVQVVVVLVLLLVLLVVLCVVVVNDQQDDVCCQQQHPNPDRGNSRSSSSNCCVVDVHPVVVVVDDSVRVSVVVQVSCCVRVNDPDD